Protein AF-A0A820KBA1-F1 (afdb_monomer_lite)

pLDDT: mean 90.67, std 8.51, range [48.94, 97.25]

Radius of gyration: 15.99 Å; chains: 1; bounding box: 42×38×34 Å

Foldseek 3Di:
DVLVVLLVVLQVVAFFDDDDPQQQVPPPDPVDRQGPVRPQADADCAWDADPVPRDTDHHDPGRRGDDDDSVVCVVVSHHDPDDDDDDDPPD

Organism: NCBI:txid433720

Structure (mmCIF, N/CA/C/O backbone):
data_AF-A0A820KBA1-F1
#
_entry.id   AF-A0A820KBA1-F1
#
loop_
_atom_site.group_PDB
_atom_site.id
_atom_site.type_symbol
_atom_site.label_atom_id
_atom_site.label_alt_id
_atom_site.label_comp_id
_atom_site.label_asym_id
_atom_site.label_entity_id
_atom_site.label_seq_id
_atom_site.pdbx_PDB_ins_code
_atom_site.Cartn_x
_atom_site.Cartn_y
_atom_site.Cartn_z
_atom_site.occupancy
_atom_site.B_iso_or_equiv
_atom_site.auth_seq_id
_atom_site.auth_comp_id
_atom_site.auth_asym_id
_atom_site.auth_atom_id
_atom_site.pdbx_PDB_model_num
ATOM 1 N N . SER A 1 1 ? -17.865 -1.759 15.368 1.00 89.06 1 SER A N 1
ATOM 2 C CA . SER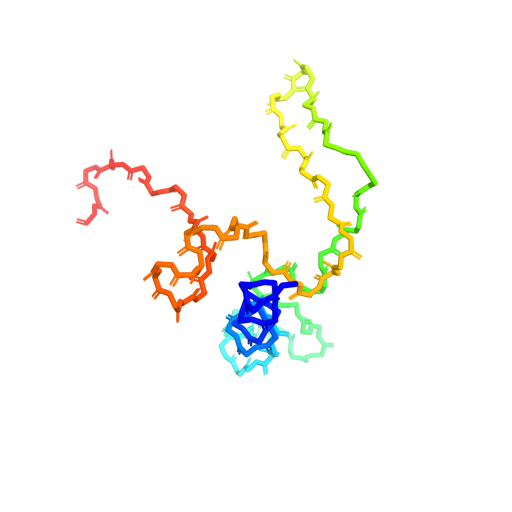 A 1 1 ? -18.873 -0.692 15.164 1.00 89.06 1 SER A CA 1
ATOM 3 C C . SER A 1 1 ? -19.201 -0.583 13.676 1.00 89.06 1 SER A C 1
ATOM 5 O O . SER A 1 1 ? -18.460 -1.143 12.871 1.00 89.06 1 SER A O 1
ATOM 7 N N . ARG A 1 2 ? -20.270 0.137 13.289 1.00 94.12 2 ARG A N 1
ATOM 8 C CA . ARG A 1 2 ? -20.582 0.408 11.867 1.00 94.12 2 ARG A CA 1
ATOM 9 C C . ARG A 1 2 ? -19.423 1.111 11.148 1.00 94.12 2 ARG A C 1
ATOM 11 O O . ARG A 1 2 ? -19.149 0.800 9.999 1.00 94.12 2 ARG A O 1
ATOM 18 N N . PHE A 1 3 ? -18.709 1.984 11.861 1.00 96.12 3 PHE A N 1
ATOM 19 C CA . PHE A 1 3 ? -17.515 2.658 11.357 1.00 96.12 3 PHE A CA 1
ATOM 20 C C . PHE A 1 3 ? -16.385 1.678 11.015 1.00 96.12 3 PHE A C 1
ATOM 22 O O . PHE A 1 3 ? -15.880 1.711 9.901 1.00 96.12 3 PHE A O 1
ATOM 29 N N . CYS A 1 4 ? -16.034 0.751 11.917 1.00 96.19 4 CYS A N 1
ATOM 30 C CA . CYS A 1 4 ? -14.981 -0.232 11.629 1.00 96.19 4 CYS A CA 1
ATOM 31 C C . CYS A 1 4 ? -15.317 -1.093 10.404 1.00 96.19 4 CYS A C 1
ATOM 33 O O . CYS A 1 4 ? -14.439 -1.341 9.590 1.00 96.19 4 CYS A O 1
ATOM 35 N N . ALA A 1 5 ? -16.577 -1.520 10.261 1.00 97.25 5 ALA A N 1
ATOM 36 C CA . ALA A 1 5 ? -17.007 -2.310 9.108 1.00 97.25 5 ALA A CA 1
ATOM 37 C C . ALA A 1 5 ? -16.873 -1.524 7.791 1.00 97.25 5 ALA A C 1
ATOM 39 O O . ALA A 1 5 ? -16.381 -2.067 6.804 1.00 97.25 5 ALA A O 1
ATOM 40 N N . ASP A 1 6 ? -17.251 -0.242 7.796 1.00 97.19 6 ASP A N 1
ATOM 41 C CA . ASP A 1 6 ? -17.099 0.639 6.634 1.00 97.19 6 ASP A CA 1
ATOM 42 C C . ASP A 1 6 ? -15.620 0.855 6.272 1.00 97.19 6 ASP A C 1
ATOM 44 O O . ASP A 1 6 ? -15.228 0.690 5.118 1.00 97.19 6 ASP A O 1
ATOM 48 N N . VAL A 1 7 ? -14.768 1.128 7.265 1.00 96.81 7 VAL A N 1
ATOM 49 C CA . VAL A 1 7 ? -13.318 1.266 7.061 1.00 96.81 7 VAL A CA 1
ATOM 50 C C . VAL A 1 7 ? -12.713 -0.024 6.508 1.00 96.81 7 VAL A C 1
ATOM 52 O O . VAL A 1 7 ? -11.942 0.038 5.552 1.00 96.81 7 VAL A O 1
ATOM 55 N N . THR A 1 8 ? -13.072 -1.195 7.042 1.00 96.50 8 THR A N 1
ATOM 56 C CA . THR A 1 8 ? -12.607 -2.486 6.513 1.00 96.50 8 THR A CA 1
ATOM 57 C C . THR A 1 8 ? -12.987 -2.648 5.041 1.00 96.50 8 THR A C 1
ATOM 59 O O . THR A 1 8 ? -12.113 -2.920 4.218 1.00 96.50 8 THR A O 1
ATOM 62 N N . GLN A 1 9 ? -14.248 -2.385 4.684 1.00 97.06 9 GLN A N 1
ATOM 63 C CA . GLN A 1 9 ? -14.720 -2.470 3.301 1.00 97.06 9 GLN A CA 1
ATOM 64 C C . GLN A 1 9 ? -13.951 -1.521 2.365 1.00 97.06 9 GLN A C 1
ATOM 66 O O . GLN A 1 9 ? -13.558 -1.900 1.256 1.00 97.06 9 GLN A O 1
ATOM 71 N N . LEU A 1 10 ? -13.711 -0.282 2.800 1.00 96.75 10 LEU A N 1
ATOM 72 C CA . LEU A 1 10 ? -12.925 0.697 2.047 1.00 96.75 10 LEU A CA 1
ATOM 73 C C . LEU A 1 10 ? -11.475 0.247 1.849 1.00 96.75 10 LEU A C 1
ATOM 75 O O . LEU A 1 10 ? -10.914 0.409 0.764 1.00 96.75 10 LEU A O 1
ATOM 79 N N . VAL A 1 11 ? -10.856 -0.331 2.879 1.00 95.81 11 VAL A N 1
ATOM 80 C CA . VAL A 1 11 ? -9.468 -0.797 2.801 1.00 95.81 11 VAL A CA 1
ATOM 81 C C . VAL A 1 11 ? -9.345 -1.956 1.817 1.00 95.81 11 VAL A C 1
ATOM 83 O O . VAL A 1 11 ? -8.477 -1.926 0.944 1.00 95.81 11 VAL A O 1
ATOM 86 N N . GLU A 1 12 ? -10.231 -2.943 1.916 1.00 95.00 12 GLU A N 1
ATOM 87 C CA . GLU A 1 12 ? -10.233 -4.138 1.065 1.00 95.00 12 GLU A CA 1
ATOM 88 C C . GLU A 1 12 ? -10.503 -3.823 -0.411 1.00 95.00 12 GLU A C 1
ATOM 90 O O . GLU A 1 12 ? -9.917 -4.437 -1.317 1.00 95.00 12 GLU A O 1
ATOM 95 N N . SER A 1 13 ? -11.378 -2.848 -0.665 1.00 94.44 13 SER A N 1
ATOM 96 C CA . SER A 1 13 ? -11.723 -2.428 -2.021 1.00 94.44 13 SER A CA 1
ATOM 97 C C . SER A 1 13 ? -10.671 -1.498 -2.627 1.00 94.44 13 SER A C 1
ATOM 99 O O . SER A 1 13 ? -10.262 -1.724 -3.766 1.00 94.44 13 SER A O 1
ATOM 101 N N . GLY A 1 14 ? -10.195 -0.497 -1.877 1.00 91.88 14 GLY A N 1
ATOM 102 C CA . GLY A 1 14 ? -9.423 0.624 -2.424 1.00 91.88 14 GLY A CA 1
ATOM 103 C C . GLY A 1 14 ? -7.948 0.705 -2.026 1.00 91.88 14 GLY A C 1
ATOM 104 O O . GLY A 1 14 ? -7.175 1.338 -2.745 1.00 91.88 14 GLY A O 1
ATOM 105 N N . ASN A 1 15 ? -7.525 0.082 -0.919 1.00 94.31 15 ASN A N 1
ATOM 106 C CA . ASN A 1 15 ? -6.151 0.190 -0.393 1.00 94.31 15 ASN A CA 1
ATOM 107 C C . ASN A 1 15 ? -5.331 -1.104 -0.454 1.00 94.31 15 ASN A C 1
ATOM 109 O O . ASN A 1 15 ? -4.130 -1.074 -0.163 1.00 94.31 15 ASN A O 1
ATOM 113 N N . VAL A 1 16 ? -5.936 -2.225 -0.850 1.00 95.38 16 VAL A N 1
ATOM 114 C CA . VAL A 1 16 ? -5.208 -3.461 -1.162 1.00 95.38 16 VAL A CA 1
ATOM 115 C C . VAL A 1 16 ? -4.652 -3.377 -2.580 1.00 95.38 16 VAL A C 1
ATOM 117 O O . VAL A 1 16 ? -5.394 -3.239 -3.554 1.00 95.38 16 VAL A O 1
ATOM 120 N N . HIS A 1 17 ? -3.333 -3.497 -2.706 1.00 94.81 17 HIS A N 1
ATOM 121 C CA . HIS A 1 17 ? -2.679 -3.535 -4.002 1.00 94.81 17 HIS A CA 1
ATOM 122 C C . HIS A 1 17 ? -3.002 -4.828 -4.750 1.00 94.81 17 HIS A C 1
ATOM 124 O O . HIS A 1 17 ? -2.781 -5.931 -4.250 1.00 94.81 17 HIS A O 1
ATOM 130 N N . ARG A 1 18 ? -3.460 -4.670 -5.991 1.00 94.06 18 ARG A N 1
ATOM 131 C CA . ARG A 1 18 ? -3.619 -5.744 -6.968 1.00 94.06 18 ARG A CA 1
ATOM 132 C C . ARG A 1 18 ? -2.752 -5.399 -8.167 1.00 94.06 18 ARG A C 1
ATOM 134 O O . ARG A 1 18 ? -2.794 -4.268 -8.654 1.00 94.06 18 ARG A O 1
ATOM 141 N N . HIS A 1 19 ? -1.946 -6.356 -8.612 1.00 93.94 19 HIS A N 1
ATOM 142 C CA . HIS A 1 19 ? -1.103 -6.137 -9.774 1.00 93.94 19 HIS A CA 1
ATOM 143 C C . HIS A 1 19 ? -1.957 -5.871 -11.016 1.00 93.94 19 HIS A C 1
ATOM 145 O O . HIS A 1 19 ? -2.990 -6.497 -11.234 1.00 93.94 19 HIS A O 1
ATOM 151 N N . SER A 1 20 ? -1.481 -4.943 -11.832 1.00 92.06 20 SER A N 1
ATOM 152 C CA . SER A 1 20 ? -1.995 -4.619 -13.160 1.00 92.06 20 SER A CA 1
ATOM 153 C C . SER A 1 20 ? -0.813 -4.388 -14.092 1.00 92.06 20 SER A C 1
ATOM 155 O O . SER A 1 20 ? 0.326 -4.274 -13.629 1.00 92.06 20 SER A O 1
ATOM 157 N N . ASP A 1 21 ? -1.060 -4.242 -15.390 1.00 90.56 21 ASP A N 1
ATOM 158 C CA . ASP A 1 21 ? 0.004 -4.000 -16.375 1.00 90.56 21 ASP A CA 1
ATOM 159 C C . ASP A 1 21 ? 0.853 -2.767 -16.031 1.00 90.56 21 ASP A C 1
ATOM 161 O O . ASP A 1 21 ? 2.069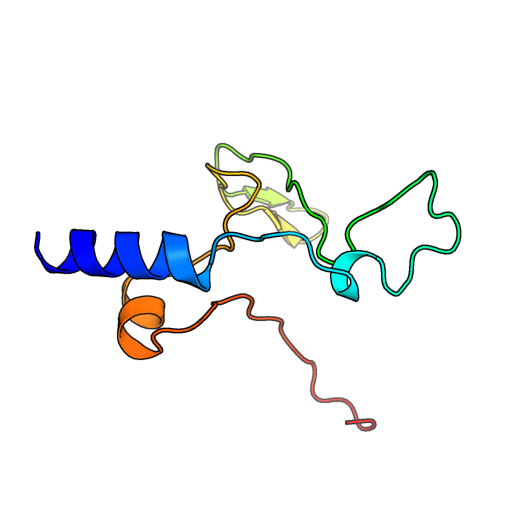 -2.744 -16.227 1.00 90.56 21 ASP A O 1
ATOM 165 N N . THR A 1 22 ? 0.244 -1.764 -15.389 1.00 91.81 22 THR A N 1
ATOM 166 C CA . THR A 1 22 ? 0.951 -0.557 -14.938 1.00 91.81 22 THR A CA 1
ATOM 167 C C . THR A 1 22 ? 2.032 -0.845 -13.893 1.00 91.81 22 THR A C 1
ATOM 169 O O . THR A 1 22 ? 2.989 -0.076 -13.783 1.00 91.81 22 THR A O 1
ATOM 172 N N . CYS A 1 23 ? 1.925 -1.950 -13.147 1.00 93.75 23 CYS A N 1
ATOM 173 C CA . CYS A 1 23 ? 2.896 -2.338 -12.124 1.00 93.75 23 CYS A CA 1
ATOM 174 C C . CYS A 1 23 ? 4.253 -2.680 -12.729 1.00 93.75 23 CYS A C 1
ATOM 176 O O . CYS A 1 23 ? 5.277 -2.458 -12.086 1.00 93.75 23 CYS A O 1
ATOM 178 N N . TYR A 1 24 ? 4.249 -3.167 -13.968 1.00 93.88 24 TYR A N 1
ATOM 179 C CA . TYR A 1 24 ? 5.432 -3.643 -14.675 1.00 93.88 24 TYR A CA 1
ATOM 180 C C . TYR A 1 24 ? 5.799 -2.754 -15.862 1.00 93.88 24 TYR A C 1
ATOM 182 O O . TYR A 1 24 ? 6.660 -3.121 -16.652 1.00 93.88 24 TYR A O 1
ATOM 190 N N . LYS A 1 25 ? 5.205 -1.554 -15.962 1.00 90.94 25 LYS A N 1
ATOM 191 C CA . LYS A 1 25 ? 5.460 -0.582 -17.041 1.00 90.94 25 LYS A CA 1
ATOM 192 C C . LYS A 1 25 ? 6.955 -0.336 -17.300 1.00 90.94 25 LYS A C 1
ATOM 194 O O . LYS A 1 25 ? 7.340 -0.076 -18.432 1.00 90.94 25 LYS A O 1
ATOM 199 N N . TYR A 1 26 ? 7.782 -0.386 -16.254 1.00 88.19 26 T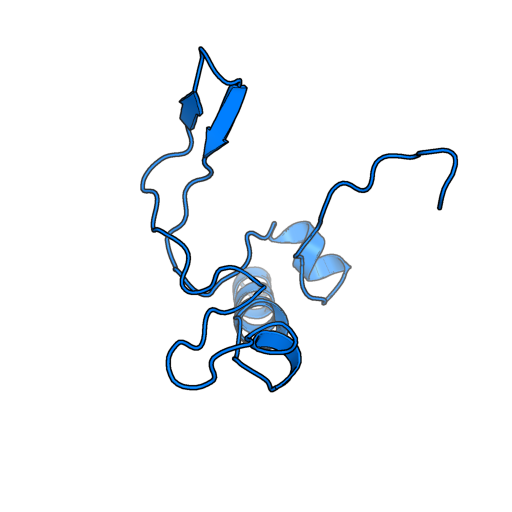YR A N 1
ATOM 200 C CA . TYR A 1 26 ? 9.225 -0.125 -16.329 1.00 88.19 26 TYR A CA 1
ATOM 201 C C . TYR A 1 26 ? 10.090 -1.392 -16.240 1.00 88.19 26 TYR A C 1
ATOM 203 O O . TYR A 1 26 ? 11.316 -1.296 -16.176 1.00 88.19 26 TYR A O 1
ATOM 211 N N . CYS A 1 27 ? 9.483 -2.581 -16.230 1.00 89.25 27 CYS A N 1
ATOM 212 C CA . CYS A 1 27 ? 10.229 -3.831 -16.274 1.00 89.25 27 CYS A CA 1
ATOM 213 C C . CYS A 1 27 ? 10.793 -4.035 -17.680 1.00 89.25 27 CYS A C 1
ATOM 215 O O . CYS A 1 27 ? 10.053 -4.296 -18.621 1.00 89.25 27 CYS A O 1
ATOM 217 N N . LYS A 1 28 ? 12.119 -3.929 -17.813 1.00 86.25 28 LYS A N 1
ATOM 218 C CA . LYS A 1 28 ? 12.827 -4.246 -19.065 1.00 86.25 28 LYS A CA 1
ATOM 219 C C . LYS A 1 28 ? 12.868 -5.751 -19.332 1.00 86.25 28 LYS A C 1
ATOM 221 O O . LYS A 1 28 ? 12.825 -6.177 -20.477 1.00 86.25 28 LYS A O 1
ATOM 226 N N . ASP A 1 29 ? 12.947 -6.534 -18.260 1.00 88.62 29 ASP A N 1
ATOM 227 C CA . ASP A 1 29 ? 12.937 -7.990 -18.289 1.00 88.62 29 ASP A CA 1
ATOM 228 C C . ASP A 1 29 ? 11.626 -8.500 -17.679 1.00 88.62 29 ASP A C 1
ATOM 230 O O . ASP A 1 29 ? 11.403 -8.422 -16.468 1.00 88.62 29 ASP A O 1
ATOM 234 N N . MET A 1 30 ? 10.748 -9.027 -18.530 1.00 82.12 30 MET A N 1
ATOM 235 C CA . MET A 1 30 ? 9.457 -9.576 -18.113 1.00 82.12 30 MET A CA 1
ATOM 236 C C . MET A 1 30 ? 9.577 -10.939 -17.419 1.00 82.12 30 MET A C 1
ATOM 238 O O . MET A 1 30 ? 8.590 -11.393 -16.839 1.00 82.12 30 MET A O 1
ATOM 242 N N . ALA A 1 31 ? 10.757 -11.570 -17.423 1.00 83.31 31 ALA A N 1
ATOM 243 C CA . ALA A 1 31 ? 11.045 -12.731 -16.585 1.00 83.31 31 ALA A CA 1
ATOM 244 C C . ALA A 1 31 ? 11.323 -12.328 -15.124 1.00 83.31 31 ALA A C 1
ATOM 246 O O . ALA A 1 31 ? 11.103 -13.122 -14.211 1.00 83.31 31 ALA A O 1
ATOM 247 N N . LYS A 1 32 ? 11.737 -11.075 -14.877 1.00 84.06 32 LYS A N 1
ATOM 248 C CA . LYS A 1 32 ? 11.985 -10.502 -13.542 1.00 84.06 32 LYS A CA 1
ATOM 249 C C . LYS A 1 32 ? 11.043 -9.333 -13.268 1.00 84.06 32 LYS A C 1
ATOM 251 O O . LYS A 1 32 ? 11.454 -8.181 -13.126 1.00 84.06 32 LYS A O 1
ATOM 256 N N . LYS A 1 33 ? 9.748 -9.639 -13.183 1.00 86.56 33 LYS A N 1
ATOM 257 C CA . LYS A 1 33 ? 8.701 -8.656 -12.882 1.00 86.56 33 LYS A CA 1
ATOM 258 C C . LYS A 1 33 ? 8.867 -8.090 -11.471 1.00 86.56 33 LYS A C 1
ATOM 260 O O . LYS A 1 33 ? 8.497 -8.725 -10.488 1.00 86.56 33 LYS A O 1
ATOM 265 N N . ILE A 1 34 ? 9.382 -6.869 -11.383 1.00 90.44 34 ILE A N 1
ATOM 266 C CA . ILE A 1 34 ? 9.458 -6.096 -10.142 1.00 90.44 34 ILE A CA 1
ATOM 267 C C . ILE A 1 34 ? 8.323 -5.076 -10.156 1.00 90.44 34 ILE A C 1
ATOM 269 O O . ILE A 1 34 ? 8.238 -4.240 -11.053 1.00 90.44 34 ILE A O 1
ATOM 273 N N . CYS A 1 35 ? 7.440 -5.130 -9.159 1.00 92.12 35 CYS A N 1
ATOM 274 C CA . CYS A 1 35 ? 6.364 -4.153 -9.048 1.00 92.12 35 CYS A CA 1
ATOM 275 C C . CYS A 1 35 ? 6.945 -2.760 -8.778 1.00 92.12 35 CYS A C 1
ATOM 277 O O . CYS A 1 35 ? 7.598 -2.543 -7.757 1.00 92.12 35 CYS A O 1
ATOM 279 N N . ARG A 1 36 ? 6.651 -1.785 -9.646 1.00 91.38 36 ARG A N 1
ATOM 280 C CA . ARG A 1 36 ? 7.104 -0.392 -9.477 1.00 91.38 36 ARG A CA 1
ATOM 281 C C . ARG A 1 36 ? 6.588 0.275 -8.195 1.00 91.38 36 ARG A C 1
ATOM 283 O O . ARG A 1 36 ? 7.142 1.275 -7.763 1.00 91.38 36 ARG A O 1
ATOM 290 N N . LEU A 1 37 ? 5.506 -0.254 -7.613 1.00 90.44 37 LEU A N 1
ATOM 291 C CA . LEU A 1 37 ? 4.938 0.202 -6.338 1.00 90.44 37 LEU A CA 1
ATOM 292 C C . LEU A 1 37 ? 5.562 -0.510 -5.123 1.00 90.44 37 LEU A C 1
ATOM 294 O O . LEU A 1 37 ? 5.123 -0.289 -3.993 1.00 90.44 37 LEU A O 1
ATOM 298 N N . ILE A 1 38 ? 6.596 -1.331 -5.354 1.00 91.12 38 ILE A N 1
ATOM 299 C CA . ILE A 1 38 ? 7.406 -2.015 -4.337 1.00 91.12 38 ILE A CA 1
ATOM 300 C C . ILE A 1 38 ? 6.542 -2.963 -3.494 1.00 91.12 38 ILE A C 1
ATOM 302 O O . ILE A 1 38 ? 6.520 -2.914 -2.266 1.00 91.12 38 ILE A O 1
ATOM 306 N N . MET A 1 39 ? 5.776 -3.807 -4.184 1.00 92.75 39 MET A N 1
ATOM 307 C CA . MET A 1 39 ? 4.935 -4.840 -3.581 1.00 92.75 39 MET A CA 1
ATOM 308 C C . MET A 1 39 ? 5.503 -6.234 -3.895 1.00 92.75 39 MET A C 1
ATOM 310 O O . MET A 1 39 ? 5.956 -6.443 -5.024 1.00 92.75 39 MET A O 1
ATOM 314 N N . PRO A 1 40 ? 5.471 -7.191 -2.946 1.00 94.62 40 PRO A N 1
ATOM 315 C CA . PRO A 1 40 ? 5.028 -7.047 -1.555 1.00 94.62 40 PRO A CA 1
ATOM 316 C C . PRO A 1 40 ? 6.005 -6.213 -0.712 1.00 94.62 40 PRO A C 1
ATOM 318 O O . PRO A 1 40 ? 7.222 -6.302 -0.868 1.00 94.62 40 PRO A O 1
ATOM 321 N N . ARG A 1 41 ? 5.479 -5.420 0.224 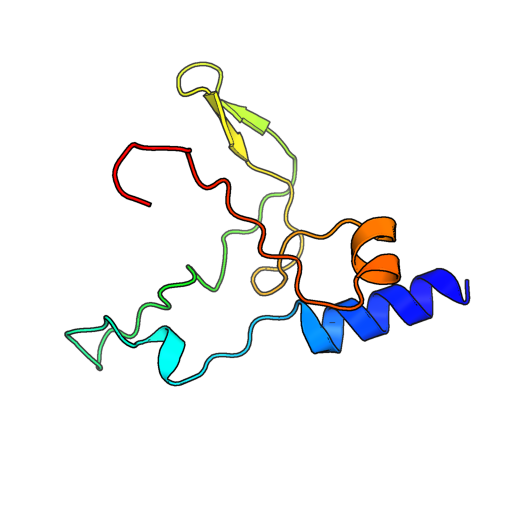1.00 92.62 41 ARG A N 1
ATOM 322 C CA . ARG A 1 41 ? 6.307 -4.643 1.153 1.00 92.62 41 ARG A CA 1
ATOM 323 C C . ARG A 1 41 ? 6.785 -5.497 2.325 1.00 92.62 41 ARG A C 1
ATOM 325 O O . ARG A 1 41 ? 6.053 -6.344 2.829 1.00 92.62 41 ARG A O 1
ATOM 332 N N . LYS A 1 42 ? 7.982 -5.198 2.839 1.00 93.25 42 LYS A N 1
ATOM 333 C CA . LYS A 1 42 ? 8.518 -5.816 4.063 1.00 93.25 42 LYS A CA 1
ATOM 334 C C . LYS A 1 42 ? 7.585 -5.566 5.257 1.00 93.25 42 LYS A C 1
ATOM 336 O O . LYS A 1 42 ? 7.141 -4.437 5.461 1.00 93.25 42 LYS A O 1
ATOM 341 N N . LEU A 1 43 ? 7.300 -6.595 6.050 1.00 94.94 43 LEU A N 1
ATOM 342 C CA . LEU A 1 43 ? 6.573 -6.441 7.312 1.00 94.94 43 LEU A CA 1
ATOM 343 C C . LEU A 1 43 ? 7.481 -5.823 8.378 1.00 94.94 43 LEU A C 1
ATOM 345 O O . LEU A 1 43 ? 8.673 -6.122 8.439 1.00 94.94 43 LEU A O 1
ATOM 349 N N . ILE A 1 44 ? 6.910 -4.947 9.199 1.00 94.25 44 ILE A N 1
ATOM 350 C CA . ILE A 1 44 ? 7.628 -4.212 10.242 1.00 94.25 44 ILE A CA 1
ATOM 351 C C . ILE A 1 44 ? 6.760 -4.269 11.495 1.00 94.25 44 ILE A C 1
ATOM 353 O O . ILE A 1 44 ? 5.609 -3.840 11.461 1.00 94.25 44 ILE A O 1
ATOM 357 N N . SER A 1 45 ? 7.276 -4.825 12.588 1.00 95.38 45 SER A N 1
ATOM 358 C CA . SER A 1 45 ? 6.495 -5.055 13.811 1.00 95.38 45 SER A CA 1
ATOM 359 C C . SER A 1 45 ? 6.280 -3.789 14.641 1.00 95.38 45 SER A C 1
ATOM 361 O O . SER A 1 45 ? 5.249 -3.672 15.301 1.00 95.38 45 SER A O 1
ATOM 363 N N . VAL A 1 46 ? 7.208 -2.830 14.583 1.00 95.75 46 VAL A N 1
ATOM 364 C CA . VAL A 1 46 ? 7.193 -1.593 15.380 1.00 95.75 46 VAL A CA 1
ATOM 365 C C . VAL A 1 46 ? 7.653 -0.421 14.521 1.00 95.75 46 VAL A C 1
ATOM 367 O O . VAL A 1 46 ? 8.530 -0.586 13.678 1.00 95.75 46 VAL A O 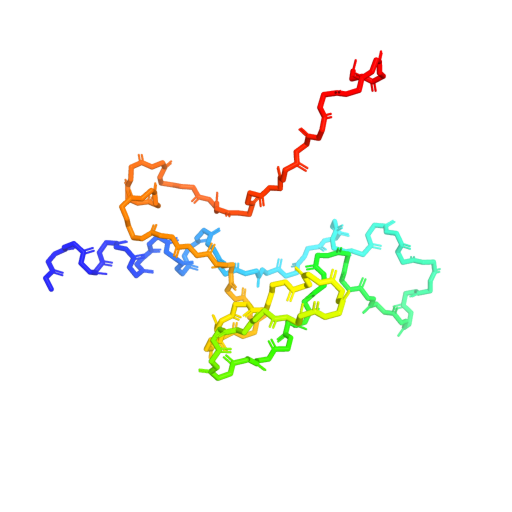1
ATOM 370 N N . SER A 1 47 ? 7.055 0.754 14.717 1.00 95.81 47 SER A N 1
ATOM 371 C CA . SER A 1 47 ? 7.519 1.960 14.034 1.00 95.81 47 SER A CA 1
ATOM 372 C C . SER A 1 47 ? 8.832 2.446 14.648 1.00 95.81 47 SER A C 1
ATOM 374 O O . SER A 1 47 ? 8.909 2.610 15.863 1.00 95.81 47 SER A O 1
ATOM 376 N N . THR A 1 48 ? 9.844 2.695 13.825 1.00 96.38 48 THR A N 1
ATOM 377 C CA . THR A 1 48 ? 11.170 3.145 14.260 1.00 96.38 48 THR A CA 1
ATOM 378 C C . THR A 1 48 ? 11.657 4.302 13.401 1.00 96.38 48 THR A C 1
ATOM 380 O O . THR A 1 48 ? 11.268 4.439 12.241 1.00 96.38 48 THR A O 1
ATOM 383 N N . ILE A 1 49 ? 12.532 5.122 13.974 1.00 97.12 49 ILE A N 1
ATOM 384 C CA . ILE A 1 49 ? 13.275 6.153 13.255 1.00 97.12 49 ILE A CA 1
ATOM 385 C C . ILE A 1 49 ? 14.746 5.794 13.403 1.00 97.12 49 ILE A C 1
ATOM 387 O O . ILE A 1 49 ? 15.216 5.590 14.520 1.00 97.12 49 ILE A O 1
ATOM 391 N N . ASP A 1 50 ? 15.439 5.659 12.282 1.00 95.94 50 ASP A N 1
ATOM 392 C CA . ASP A 1 50 ? 16.887 5.501 12.276 1.00 95.94 50 ASP A CA 1
ATOM 393 C C . ASP A 1 50 ? 17.535 6.851 12.645 1.00 95.94 50 ASP A C 1
ATOM 395 O O . ASP A 1 50 ? 17.313 7.831 11.928 1.00 95.94 50 ASP A O 1
ATOM 399 N N . PRO A 1 51 ? 18.287 6.943 13.757 1.00 96.25 51 PRO A N 1
ATOM 400 C CA . PRO A 1 51 ? 18.859 8.204 14.221 1.00 96.25 51 PRO A CA 1
ATOM 401 C C . PRO A 1 51 ? 19.981 8.736 13.320 1.00 96.25 51 PRO A C 1
ATOM 403 O O . PRO A 1 51 ? 20.248 9.934 13.354 1.00 96.25 51 PRO A O 1
ATOM 406 N N . GLU A 1 52 ? 20.630 7.886 12.522 1.00 96.81 52 GLU A N 1
ATOM 407 C CA . GLU A 1 52 ? 21.728 8.302 11.643 1.00 96.81 52 GLU A CA 1
ATOM 408 C C . GLU A 1 52 ? 21.198 8.833 10.311 1.00 96.81 52 GLU A C 1
ATOM 410 O O . GLU A 1 52 ? 21.639 9.871 9.821 1.00 96.81 52 GLU A O 1
ATOM 415 N N . THR A 1 53 ? 20.228 8.127 9.725 1.00 96.00 53 THR A N 1
ATOM 416 C CA . THR A 1 53 ? 19.694 8.460 8.394 1.00 96.00 53 THR A CA 1
ATOM 417 C C . THR A 1 53 ? 18.417 9.297 8.440 1.00 96.00 53 THR A C 1
ATOM 419 O O . THR A 1 53 ? 18.000 9.847 7.421 1.00 96.00 53 THR A O 1
ATOM 422 N N . GLY A 1 54 ? 17.751 9.362 9.596 1.00 93.81 54 GLY A N 1
ATOM 423 C CA . GLY A 1 54 ? 16.409 9.926 9.740 1.00 93.81 54 GLY A CA 1
ATOM 424 C C . GLY A 1 54 ? 15.309 9.073 9.098 1.00 93.81 54 GLY A C 1
ATOM 425 O O . GLY A 1 54 ? 14.167 9.523 8.991 1.00 93.81 54 GLY A O 1
ATOM 426 N N . HIS A 1 55 ? 15.613 7.853 8.638 1.00 92.50 55 HIS A N 1
ATOM 427 C CA . HIS A 1 55 ? 14.646 7.025 7.926 1.00 92.50 55 HIS A CA 1
ATOM 428 C C . HIS A 1 55 ? 13.538 6.522 8.860 1.00 92.50 55 HIS A C 1
ATOM 430 O O . HIS A 1 55 ? 13.784 5.819 9.842 1.00 92.50 55 HIS A O 1
ATOM 436 N N . ILE A 1 56 ? 12.291 6.849 8.513 1.00 92.44 56 ILE A N 1
ATOM 437 C CA . ILE A 1 56 ? 11.107 6.459 9.277 1.00 92.44 56 ILE A CA 1
ATOM 438 C C . ILE A 1 56 ? 10.547 5.155 8.713 1.00 92.44 56 ILE A C 1
ATOM 440 O O . ILE A 1 56 ? 10.006 5.095 7.608 1.00 92.44 56 ILE A O 1
ATOM 444 N N . SER A 1 57 ? 10.622 4.101 9.513 1.00 92.06 57 SER A N 1
ATOM 445 C CA . SER A 1 57 ? 10.002 2.813 9.236 1.00 92.06 57 SER A CA 1
ATOM 446 C C . SER A 1 57 ? 8.701 2.704 10.011 1.00 92.06 57 SER A C 1
ATOM 448 O O . SER A 1 57 ? 8.712 2.633 11.230 1.00 92.06 57 SER A O 1
ATOM 450 N N . MET A 1 58 ? 7.563 2.671 9.323 1.00 92.50 58 MET A N 1
ATOM 451 C CA . MET A 1 58 ? 6.259 2.509 9.975 1.00 92.50 58 MET A CA 1
ATOM 452 C C . MET A 1 58 ? 5.907 1.033 10.160 1.00 92.50 58 MET A C 1
ATOM 454 O O . MET A 1 58 ? 6.110 0.228 9.246 1.00 92.50 58 MET A O 1
ATOM 458 N N . ARG A 1 59 ? 5.300 0.697 11.305 1.00 94.12 59 ARG A N 1
ATOM 459 C CA . ARG A 1 59 ? 4.714 -0.625 11.552 1.00 94.12 59 ARG A CA 1
ATOM 460 C C . ARG A 1 59 ? 3.777 -1.018 10.409 1.00 94.12 59 ARG A C 1
ATOM 462 O O . ARG A 1 59 ? 2.900 -0.252 10.018 1.00 94.12 59 ARG A O 1
ATOM 469 N N . ARG A 1 60 ? 3.934 -2.244 9.915 1.00 93.62 60 ARG A N 1
ATOM 470 C CA . ARG A 1 60 ? 3.171 -2.814 8.806 1.00 93.62 60 ARG A CA 1
ATOM 471 C C . ARG A 1 60 ? 2.813 -4.263 9.118 1.00 93.62 60 ARG A C 1
ATOM 473 O O . ARG A 1 60 ? 3.702 -5.104 9.223 1.00 93.62 60 ARG A O 1
ATOM 480 N N . SER A 1 61 ? 1.516 -4.540 9.237 1.00 94.44 61 SER A N 1
ATOM 481 C CA . SER A 1 61 ? 0.962 -5.872 9.525 1.00 94.44 61 SER A CA 1
ATOM 482 C C . SER A 1 61 ? 0.592 -6.673 8.275 1.00 94.44 61 SER A C 1
ATOM 484 O O . SER A 1 61 ? 0.409 -7.881 8.369 1.00 94.44 61 SER A O 1
ATOM 486 N N . HIS A 1 62 ? 0.489 -6.025 7.110 1.00 94.88 62 HIS A N 1
ATOM 487 C CA . HIS A 1 62 ? 0.128 -6.683 5.857 1.00 94.88 62 HIS A CA 1
ATOM 488 C C . HIS A 1 62 ? 0.985 -6.165 4.691 1.00 94.88 62 HIS A C 1
ATOM 490 O O . HIS A 1 62 ? 1.130 -4.948 4.542 1.00 94.88 62 HIS A O 1
ATOM 496 N N . PRO A 1 63 ? 1.548 -7.042 3.839 1.00 95.06 63 PRO A N 1
ATOM 497 C CA . PRO A 1 63 ? 2.534 -6.629 2.841 1.00 95.06 63 PRO A CA 1
ATOM 498 C C . PRO A 1 63 ? 1.921 -5.945 1.609 1.00 95.06 63 PRO A C 1
ATOM 500 O O . PRO A 1 63 ? 2.640 -5.267 0.879 1.00 95.06 63 PRO A O 1
ATOM 503 N N . TRP A 1 64 ? 0.611 -6.099 1.388 1.00 95.62 64 TRP A N 1
ATOM 504 C CA . TRP A 1 64 ? -0.106 -5.577 0.211 1.00 95.62 64 TRP A CA 1
ATOM 505 C C . TRP A 1 64 ? -1.020 -4.384 0.500 1.00 95.62 64 TRP A C 1
ATOM 507 O O . TRP A 1 64 ? -1.637 -3.856 -0.421 1.00 95.62 64 TRP A O 1
ATOM 517 N N . ILE A 1 65 ? -1.160 -3.985 1.766 1.00 94.31 65 ILE A N 1
ATOM 518 C CA . ILE A 1 65 ? -2.034 -2.873 2.155 1.00 94.31 65 ILE A CA 1
ATOM 519 C C . ILE A 1 65 ? -1.207 -1.589 2.212 1.00 94.31 65 ILE A C 1
ATOM 521 O O . ILE A 1 65 ? -0.098 -1.559 2.759 1.00 94.31 65 ILE A O 1
ATOM 525 N N . ASN A 1 66 ? -1.739 -0.517 1.628 1.00 92.19 66 ASN A N 1
ATOM 526 C CA . ASN A 1 66 ? -1.199 0.820 1.833 1.00 92.19 66 ASN A CA 1
ATOM 527 C C . ASN A 1 66 ? -1.435 1.293 3.263 1.00 92.19 66 ASN A C 1
ATOM 529 O O . ASN A 1 66 ? -2.473 1.000 3.847 1.00 92.19 66 ASN A O 1
ATOM 533 N N . ASN A 1 67 ? -0.481 2.040 3.824 1.00 90.88 67 ASN A N 1
ATOM 534 C CA . ASN A 1 67 ? -0.711 2.691 5.108 1.00 90.88 67 ASN A CA 1
ATOM 535 C C . ASN A 1 67 ? -1.926 3.609 4.975 1.00 90.88 67 ASN A C 1
ATOM 537 O O . ASN A 1 67 ? -2.033 4.363 4.010 1.00 90.88 67 ASN A O 1
ATOM 541 N N . PHE A 1 68 ? -2.829 3.533 5.943 1.00 93.69 68 PHE A N 1
ATOM 542 C CA . PHE A 1 68 ? -4.024 4.351 5.956 1.00 93.69 68 PHE A CA 1
ATOM 543 C C . PHE A 1 68 ? -4.332 4.827 7.378 1.00 93.69 68 PHE A C 1
ATOM 545 O O . PHE A 1 68 ? -3.924 4.219 8.366 1.00 93.69 68 PHE A O 1
ATOM 552 N N . ASN A 1 69 ? -5.053 5.935 7.458 1.00 93.19 69 ASN A N 1
ATOM 553 C CA . ASN A 1 69 ? -5.694 6.472 8.639 1.00 93.19 69 ASN A CA 1
ATOM 554 C C . ASN A 1 69 ? -7.202 6.268 8.455 1.00 93.19 69 ASN A C 1
ATOM 556 O O . ASN A 1 69 ? -7.739 6.556 7.384 1.00 93.19 69 ASN A O 1
ATOM 560 N N . GLU A 1 70 ? -7.863 5.752 9.486 1.00 95.06 70 GLU A N 1
ATOM 561 C CA . GLU A 1 70 ? -9.278 5.369 9.451 1.00 95.06 70 GLU A CA 1
ATOM 562 C C . GLU A 1 70 ? -10.228 6.547 9.183 1.00 95.06 70 GLU A C 1
ATOM 564 O O . GLU A 1 70 ? -11.239 6.376 8.508 1.00 95.06 70 GLU A O 1
ATOM 569 N N . TYR A 1 71 ? -9.883 7.755 9.629 1.00 96.00 71 TYR A N 1
ATOM 570 C CA . TYR A 1 71 ? -10.712 8.943 9.428 1.00 96.00 71 TYR A CA 1
ATOM 571 C C . TYR A 1 71 ? -10.550 9.507 8.019 1.00 96.00 71 TYR A C 1
ATOM 573 O O . TYR A 1 71 ? -11.538 9.832 7.365 1.00 96.00 71 TYR A O 1
ATOM 581 N N . ILE A 1 72 ? -9.312 9.578 7.521 1.00 94.56 72 ILE A N 1
ATOM 582 C CA . ILE A 1 72 ? -9.048 10.111 6.179 1.00 94.56 72 ILE A CA 1
ATOM 583 C C . ILE A 1 72 ? -9.626 9.173 5.114 1.00 94.56 72 ILE A C 1
ATOM 585 O O . ILE A 1 72 ? -10.276 9.646 4.186 1.00 94.56 72 ILE A O 1
ATOM 589 N N . ILE A 1 73 ? -9.476 7.848 5.257 1.00 96.00 73 ILE A N 1
ATOM 590 C CA . ILE A 1 73 ? -10.059 6.913 4.282 1.00 96.00 73 ILE A CA 1
ATOM 591 C C . ILE A 1 73 ? -11.591 6.972 4.303 1.00 96.00 73 ILE A C 1
ATOM 593 O O . ILE A 1 73 ? -12.207 6.930 3.242 1.00 96.00 73 ILE A O 1
ATOM 597 N N . ALA A 1 74 ? -12.209 7.131 5.479 1.00 95.75 74 ALA A N 1
ATOM 598 C CA . ALA A 1 74 ? -13.656 7.284 5.595 1.00 95.75 74 ALA A CA 1
ATOM 599 C C . ALA A 1 74 ? -14.156 8.582 4.940 1.00 95.75 74 ALA A C 1
ATOM 601 O O . ALA A 1 74 ? -15.195 8.568 4.283 1.00 95.75 74 ALA A O 1
ATOM 602 N N . ALA A 1 75 ? -13.405 9.680 5.069 1.00 95.69 75 ALA A N 1
ATOM 603 C CA . ALA A 1 75 ? -13.746 10.964 4.464 1.00 95.69 75 ALA A CA 1
ATOM 604 C C . ALA A 1 75 ? -13.528 10.979 2.940 1.00 95.69 75 ALA A C 1
ATOM 606 O O . ALA A 1 75 ? -14.412 11.387 2.192 1.00 95.69 75 ALA A O 1
ATOM 607 N N . CYS A 1 76 ? -12.364 10.524 2.469 1.00 94.12 76 CYS A N 1
ATOM 608 C CA . CYS A 1 76 ? -11.981 10.588 1.056 1.00 94.12 76 CYS A CA 1
ATOM 609 C C . CYS A 1 76 ? -12.532 9.425 0.223 1.00 94.12 76 CYS A C 1
ATOM 611 O O . CYS A 1 76 ? -12.647 9.550 -0.994 1.00 94.12 76 CYS A O 1
ATOM 613 N N . ARG A 1 77 ? -12.854 8.288 0.859 1.00 94.75 77 ARG A N 1
ATOM 614 C CA . ARG A 1 77 ? -13.379 7.070 0.214 1.00 94.75 77 ARG A CA 1
ATOM 615 C C . ARG A 1 77 ? -12.490 6.571 -0.943 1.00 94.75 77 ARG A C 1
ATOM 617 O O . ARG A 1 77 ? -12.983 5.966 -1.892 1.00 94.75 77 ARG A O 1
ATOM 624 N N . SER A 1 78 ? -11.180 6.818 -0.868 1.00 92.38 78 SER A N 1
ATOM 625 C CA . SER A 1 78 ? -10.202 6.538 -1.927 1.00 92.38 78 SER A CA 1
ATOM 626 C C . SER A 1 78 ? -8.926 5.881 -1.390 1.00 92.38 78 SER A C 1
ATOM 628 O O . SER A 1 78 ? -8.689 5.824 -0.181 1.00 92.38 78 SER A O 1
ATOM 630 N N . ASN A 1 79 ? -8.073 5.394 -2.300 1.00 91.62 79 ASN A N 1
ATOM 631 C CA . ASN A 1 79 ? -6.727 4.927 -1.954 1.00 91.62 79 ASN A CA 1
ATOM 632 C C . ASN A 1 79 ? -5.936 6.050 -1.257 1.00 91.62 79 ASN A C 1
ATOM 634 O O . ASN A 1 79 ? -6.076 7.218 -1.622 1.00 91.62 79 ASN A O 1
ATOM 638 N N . MET A 1 80 ? -5.111 5.689 -0.273 1.00 91.44 80 MET A N 1
ATOM 639 C CA . MET A 1 80 ? -4.318 6.629 0.521 1.00 91.44 80 MET A CA 1
ATOM 640 C C . MET A 1 80 ? -2.800 6.508 0.309 1.00 91.44 80 MET A C 1
ATOM 642 O O . MET A 1 80 ? -2.020 6.784 1.220 1.00 91.44 80 MET A O 1
ATOM 646 N N . ASP A 1 81 ? -2.350 6.100 -0.881 1.00 87.56 81 ASP A N 1
ATOM 647 C CA . ASP A 1 81 ? -0.938 6.187 -1.285 1.00 87.56 81 ASP A CA 1
ATOM 648 C C . ASP A 1 81 ? -0.520 7.653 -1.484 1.00 87.56 81 ASP A C 1
ATOM 650 O O . ASP A 1 81 ? -0.404 8.149 -2.603 1.00 87.56 81 ASP A O 1
ATOM 654 N N . ILE A 1 82 ? -0.315 8.361 -0.375 1.00 80.94 82 ILE A N 1
ATOM 655 C CA . ILE A 1 82 ? 0.133 9.751 -0.362 1.00 80.94 82 ILE A CA 1
ATOM 656 C C . ILE A 1 82 ? 1.653 9.769 -0.516 1.00 80.94 82 ILE A C 1
ATOM 658 O O . ILE A 1 82 ? 2.381 9.106 0.225 1.00 80.94 82 ILE A O 1
ATOM 662 N N . LYS A 1 83 ? 2.137 10.554 -1.478 1.00 77.94 83 LYS A N 1
ATOM 663 C CA . LYS A 1 83 ? 3.561 10.846 -1.652 1.00 77.94 83 LYS A CA 1
ATOM 664 C C . LYS A 1 83 ? 3.764 12.339 -1.511 1.00 77.94 83 LYS A C 1
ATOM 666 O O . LYS A 1 83 ? 3.005 13.124 -2.072 1.00 77.94 83 LYS A O 1
ATOM 671 N N . PHE A 1 84 ? 4.785 12.714 -0.753 1.00 77.25 84 PHE A N 1
ATOM 672 C CA . PHE A 1 84 ? 5.199 14.103 -0.678 1.00 77.25 84 PHE A CA 1
ATOM 6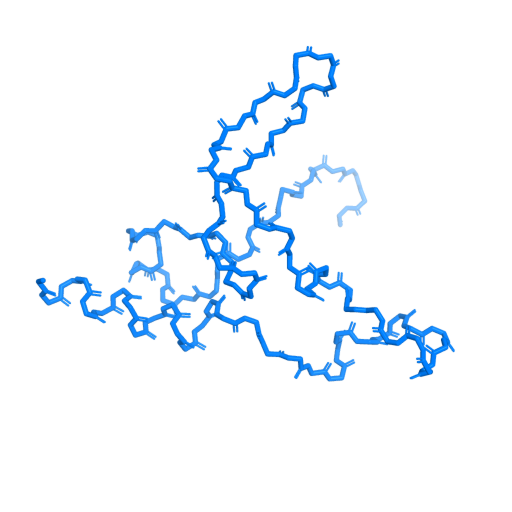73 C C . PHE A 1 84 ? 5.808 14.499 -2.025 1.00 77.25 84 PHE A C 1
ATOM 675 O O . PHE A 1 84 ? 6.772 13.876 -2.473 1.00 77.25 84 PHE A O 1
ATOM 682 N N . ILE A 1 85 ? 5.216 15.494 -2.681 1.00 79.94 85 ILE A N 1
ATOM 683 C CA . ILE A 1 85 ? 5.754 16.098 -3.898 1.00 79.94 85 ILE A CA 1
ATOM 684 C C . ILE A 1 85 ? 6.373 17.422 -3.465 1.00 79.94 85 ILE A C 1
ATOM 686 O O . ILE A 1 85 ? 5.668 18.308 -2.986 1.00 79.94 85 ILE A O 1
ATOM 690 N N . TRP A 1 86 ? 7.694 17.537 -3.589 1.00 72.31 86 TRP A N 1
ATOM 691 C CA . TRP A 1 86 ? 8.382 18.800 -3.347 1.00 72.31 86 TRP A CA 1
ATOM 692 C C . TRP A 1 86 ? 7.949 19.826 -4.393 1.00 72.31 86 TRP A C 1
ATOM 694 O O . TRP A 1 86 ? 7.901 19.520 -5.583 1.00 72.31 86 TRP A O 1
ATOM 704 N N . THR A 1 87 ? 7.677 21.055 -3.961 1.00 71.00 87 THR A N 1
ATOM 705 C CA . THR A 1 87 ? 7.532 22.191 -4.872 1.00 71.00 87 THR A CA 1
ATOM 706 C C . THR A 1 87 ? 8.919 22.563 -5.394 1.00 71.00 87 THR A C 1
ATOM 708 O O . THR A 1 87 ? 9.681 23.242 -4.707 1.00 71.00 87 THR A O 1
ATOM 711 N N . GLY A 1 88 ? 9.273 22.057 -6.573 1.00 66.62 88 GLY A N 1
ATOM 712 C CA . GLY A 1 88 ? 10.410 22.520 -7.368 1.00 66.62 88 GLY A CA 1
ATOM 713 C C . GLY A 1 88 ? 9.928 23.365 -8.547 1.00 66.62 88 GLY A C 1
ATOM 714 O O . GLY A 1 88 ? 8.754 23.310 -8.902 1.00 66.62 88 GLY A O 1
ATOM 715 N N . SER A 1 89 ? 10.829 24.128 -9.164 1.00 65.94 89 SER A N 1
ATOM 716 C CA . SER A 1 89 ? 10.559 24.985 -10.333 1.00 65.94 89 SER A CA 1
ATOM 717 C C . SER A 1 89 ? 10.073 24.233 -11.582 1.00 65.94 89 SER A C 1
ATOM 719 O O . SER A 1 89 ? 9.664 24.879 -12.538 1.00 65.94 89 SER A O 1
ATOM 721 N N . ASP A 1 90 ? 10.123 22.899 -11.571 1.00 58.62 90 ASP A N 1
ATOM 722 C CA . ASP A 1 90 ? 9.811 22.019 -12.701 1.00 58.62 90 ASP A CA 1
ATOM 723 C C . ASP A 1 90 ? 8.571 21.139 -12.427 1.00 58.62 90 ASP A C 1
ATOM 725 O O . ASP A 1 90 ? 8.587 19.931 -12.679 1.00 58.62 90 ASP A O 1
ATOM 729 N N . ALA A 1 91 ? 7.517 21.726 -11.848 1.00 48.94 91 ALA A N 1
ATOM 730 C CA . ALA A 1 91 ? 6.185 21.113 -11.786 1.00 48.94 91 ALA A CA 1
ATOM 731 C C . ALA A 1 91 ? 5.390 21.372 -13.074 1.00 48.94 91 ALA A C 1
ATOM 733 O O . ALA A 1 91 ? 5.424 22.524 -13.562 1.00 48.94 91 ALA A O 1
#

Sequence (91 aa):
SRFCADVTQLVESGNVHRHSDTCYKYCKDMAKKICRLIMPRKLISVSTIDPETGHISMRRSHPWINNFNEYIIAACRSNMDIKFIWTGSDA

Secondary structure (DSSP, 8-state):
-HHHHHHHHHIIIIIB----GGGGTT-S-TTS---TT--SPPPBSS-EE-TTT--EE--BS-TTBPP--HHHHHHH-S----------TT-